Protein AF-A0A9X9F359-F1 (afdb_monomer_lite)

Secondary structure (DSSP, 8-state):
-EE---SGGGGGGHHHHHHHHHHHHHHHS-TTS-EEEEETTSTT--EEE--SHHHHHHHHHHHHT--------THHHHHHHHHHHHHHHH-TTSEEEEEEEESS--GGG-TTSTTHHHHHHHHHHHHHHHHHHTT-EEEEEEEE--TT--HHHHHHHHHHHHHHHHH-

Sequence (168 aa):
LVYDDSGSMRNNDRWKYANYALQSLVALLDEKDKFSYVPMSTPNDPLNISLTKDKRQTEIEGIGAWKTYLNTPFSAVETAMQSIKKEADIDGKREFWLIVLTDGAFNDLEKDKVGGKEQILQKLAQFKKEMDAKKISLHPVLITMEEDLGQQEKEQLNTFKEIWKKEI

Organism: Bacillus cereus (NCBI:txid1396)

Structure (mmCIF, N/CA/C/O backbone):
data_AF-A0A9X9F359-F1
#
_entry.id   AF-A0A9X9F359-F1
#
loop_
_atom_site.group_PDB
_atom_site.id
_atom_site.type_symbol
_atom_site.label_atom_id
_atom_site.label_alt_id
_atom_site.label_comp_id
_atom_site.label_asym_id
_atom_site.label_entity_id
_atom_site.label_seq_id
_atom_site.pdbx_PDB_ins_code
_atom_site.Cartn_x
_atom_site.Cartn_y
_atom_site.Cartn_z
_atom_site.occupancy
_atom_site.B_iso_or_equiv
_atom_site.auth_seq_id
_atom_site.auth_comp_id
_atom_site.auth_asym_id
_atom_site.auth_atom_id
_atom_site.pdbx_PDB_model_num
ATOM 1 N N . LEU A 1 1 ? -2.288 -2.705 1.183 1.00 96.38 1 LEU A N 1
ATOM 2 C CA . LEU A 1 1 ? -0.906 -2.532 0.674 1.00 96.38 1 LEU A CA 1
ATOM 3 C C . LEU A 1 1 ? -0.960 -2.021 -0.762 1.00 96.38 1 LEU A C 1
ATOM 5 O O . LEU A 1 1 ? -1.809 -2.464 -1.515 1.00 96.38 1 LEU A O 1
ATOM 9 N N . VAL A 1 2 ? -0.108 -1.083 -1.150 1.00 97.00 2 VAL A N 1
ATOM 10 C CA . VAL A 1 2 ? 0.081 -0.673 -2.548 1.00 97.00 2 VAL A CA 1
ATOM 11 C C . VAL A 1 2 ? 1.321 -1.393 -3.053 1.00 97.00 2 VAL A C 1
ATOM 13 O O . VAL A 1 2 ? 2.376 -1.299 -2.423 1.00 97.00 2 VAL A O 1
ATOM 16 N N . TYR A 1 3 ? 1.159 -2.161 -4.125 1.00 95.06 3 TYR A N 1
ATOM 17 C CA . TYR A 1 3 ? 2.176 -3.056 -4.660 1.00 95.06 3 TYR A CA 1
ATOM 18 C C . TYR A 1 3 ? 2.650 -2.527 -6.007 1.00 95.06 3 TYR A C 1
ATOM 20 O O . TYR A 1 3 ? 1.907 -2.566 -6.987 1.00 95.06 3 TYR A O 1
ATOM 28 N N . ASP A 1 4 ? 3.870 -2.012 -6.050 1.00 93.00 4 ASP A N 1
ATOM 29 C CA . ASP A 1 4 ? 4.505 -1.653 -7.307 1.00 93.00 4 ASP A CA 1
ATOM 30 C C . ASP A 1 4 ? 4.903 -2.916 -8.072 1.00 93.00 4 ASP A C 1
ATOM 32 O O . ASP A 1 4 ? 5.787 -3.677 -7.674 1.00 93.00 4 ASP A O 1
ATOM 36 N N . ASP A 1 5 ? 4.199 -3.153 -9.169 1.00 92.31 5 ASP A N 1
ATOM 37 C CA . ASP A 1 5 ? 4.494 -4.184 -10.149 1.00 92.31 5 ASP A CA 1
ATOM 38 C C . ASP A 1 5 ? 4.856 -3.567 -11.497 1.00 92.31 5 ASP A C 1
ATOM 40 O O . ASP A 1 5 ? 4.649 -4.192 -12.529 1.00 92.31 5 ASP A O 1
ATOM 44 N N . SER A 1 6 ? 5.365 -2.336 -11.517 1.00 90.00 6 SER A N 1
ATOM 45 C CA . SER A 1 6 ? 5.717 -1.638 -12.748 1.00 90.00 6 SER A CA 1
ATOM 46 C C . SER A 1 6 ? 6.891 -2.278 -13.497 1.00 90.00 6 SER A C 1
ATOM 48 O O . SER A 1 6 ?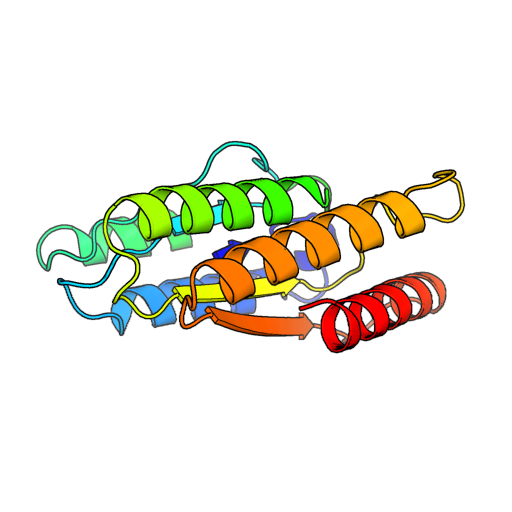 7.605 -3.158 -13.009 1.00 90.00 6 SER A O 1
ATOM 50 N N . GLY A 1 7 ? 7.101 -1.834 -14.739 1.00 86.50 7 GLY A N 1
ATOM 51 C CA . GLY A 1 7 ? 8.219 -2.304 -15.557 1.00 86.50 7 GLY A CA 1
ATOM 52 C C . GLY A 1 7 ? 9.597 -2.074 -14.919 1.00 86.50 7 GLY A C 1
ATOM 53 O O . GLY A 1 7 ? 10.463 -2.937 -15.067 1.00 86.50 7 GLY A O 1
ATOM 54 N N . SER A 1 8 ? 9.798 -0.971 -14.184 1.00 86.06 8 SER A N 1
ATOM 55 C CA . SER A 1 8 ? 11.077 -0.656 -13.521 1.00 86.06 8 SER A CA 1
ATOM 56 C C . SER A 1 8 ? 11.452 -1.693 -12.469 1.00 86.06 8 SER A C 1
ATOM 58 O O . SER A 1 8 ? 12.617 -2.081 -12.404 1.00 86.06 8 SER A O 1
ATOM 60 N N . MET A 1 9 ? 10.464 -2.267 -11.774 1.00 88.94 9 MET A N 1
ATOM 61 C CA . MET A 1 9 ? 10.671 -3.335 -10.790 1.00 88.94 9 MET A CA 1
ATOM 62 C C . MET A 1 9 ? 11.317 -4.590 -11.396 1.00 88.94 9 MET A C 1
ATOM 64 O O . MET A 1 9 ? 11.858 -5.433 -10.676 1.00 88.94 9 MET A O 1
ATOM 68 N N . ARG A 1 10 ? 11.264 -4.770 -12.723 1.00 87.50 10 ARG A N 1
ATOM 69 C CA . ARG A 1 10 ? 11.936 -5.888 -13.404 1.00 87.50 10 ARG A CA 1
ATOM 70 C C . ARG A 1 10 ? 13.439 -5.678 -13.551 1.00 87.50 10 ARG A C 1
ATOM 72 O O . ARG A 1 10 ? 14.159 -6.664 -13.716 1.00 87.50 10 ARG A O 1
ATOM 79 N N . ASN A 1 11 ? 13.915 -4.442 -13.439 1.00 81.88 11 ASN A N 1
ATOM 80 C CA . ASN A 1 11 ? 15.339 -4.146 -13.418 1.00 81.88 11 ASN A CA 1
ATOM 81 C C . ASN A 1 11 ? 15.940 -4.700 -12.122 1.00 81.88 11 ASN A C 1
ATOM 83 O O . ASN A 1 11 ? 15.413 -4.483 -11.032 1.00 81.88 11 ASN A O 1
ATOM 87 N N . ASN A 1 12 ? 17.032 -5.454 -12.251 1.00 82.06 12 ASN A N 1
ATOM 88 C CA . ASN A 1 12 ? 17.766 -6.042 -11.125 1.00 82.06 12 ASN A CA 1
ATOM 89 C C . ASN A 1 12 ? 16.895 -6.874 -10.165 1.00 82.06 12 ASN A C 1
ATOM 91 O O . ASN A 1 12 ? 17.182 -6.972 -8.977 1.00 82.06 12 ASN A O 1
ATOM 95 N N . ASP A 1 13 ? 15.838 -7.505 -10.691 1.00 88.12 13 ASP A N 1
ATOM 96 C CA . ASP A 1 13 ? 14.997 -8.456 -9.959 1.00 88.12 13 ASP A CA 1
ATOM 97 C C . ASP A 1 13 ? 14.268 -7.899 -8.714 1.00 88.12 13 ASP A C 1
ATOM 99 O O . ASP A 1 13 ? 13.808 -8.677 -7.874 1.00 88.12 13 ASP A O 1
ATOM 103 N N . ARG A 1 14 ? 14.060 -6.577 -8.609 1.00 89.75 14 ARG A N 1
ATOM 104 C CA . ARG A 1 14 ? 13.339 -5.941 -7.480 1.00 89.75 14 ARG A CA 1
ATOM 105 C C . ARG A 1 14 ? 11.950 -6.522 -7.237 1.00 89.75 14 ARG A C 1
ATOM 107 O O . ARG A 1 14 ? 11.556 -6.769 -6.096 1.00 89.75 14 ARG A O 1
ATOM 114 N N . TRP A 1 15 ? 11.241 -6.835 -8.317 1.00 91.00 15 TRP A N 1
ATOM 115 C CA . TRP A 1 15 ? 9.940 -7.495 -8.283 1.00 91.00 15 TRP A CA 1
ATOM 116 C C . TRP A 1 15 ? 9.977 -8.832 -7.532 1.00 91.00 15 TRP A C 1
ATOM 118 O O . TRP A 1 15 ? 8.989 -9.173 -6.890 1.00 91.00 15 TRP A O 1
ATOM 128 N N . LYS A 1 16 ? 11.092 -9.584 -7.557 1.00 92.06 16 LYS A N 1
ATOM 129 C CA . LYS A 1 16 ? 11.216 -10.853 -6.817 1.00 92.06 16 LYS A CA 1
ATOM 130 C C . LYS A 1 16 ? 11.197 -10.600 -5.315 1.00 92.06 16 LYS A C 1
ATOM 132 O O . LYS A 1 16 ? 10.491 -11.301 -4.594 1.00 92.06 16 LYS A O 1
ATOM 137 N N . TYR A 1 17 ? 11.930 -9.586 -4.850 1.00 91.81 17 TYR A N 1
ATOM 138 C CA . TYR A 1 17 ? 11.948 -9.208 -3.436 1.00 91.81 17 TYR A CA 1
ATOM 139 C C . TYR A 1 17 ? 10.588 -8.684 -2.986 1.00 91.81 17 TYR A C 1
ATOM 141 O O . TYR A 1 17 ? 10.095 -9.093 -1.937 1.00 91.81 17 TYR A O 1
ATOM 149 N N . ALA A 1 18 ? 9.950 -7.837 -3.798 1.00 93.00 18 ALA A N 1
ATOM 150 C CA . ALA A 1 18 ? 8.623 -7.315 -3.496 1.00 93.00 18 ALA A CA 1
ATOM 151 C C . ALA A 1 18 ? 7.575 -8.433 -3.422 1.00 93.00 18 ALA A C 1
ATOM 153 O O . ALA A 1 18 ? 6.791 -8.500 -2.474 1.00 93.00 18 ALA A O 1
ATOM 154 N N . ASN A 1 19 ? 7.600 -9.347 -4.392 1.00 95.31 19 ASN A N 1
ATOM 155 C CA . ASN A 1 19 ? 6.697 -10.485 -4.455 1.00 95.31 19 ASN A CA 1
ATOM 156 C C . ASN A 1 19 ? 6.888 -11.423 -3.254 1.00 95.31 19 ASN A C 1
ATOM 158 O O . ASN A 1 19 ? 5.919 -11.783 -2.587 1.00 95.31 19 ASN A O 1
ATOM 162 N N . TYR A 1 20 ? 8.137 -11.760 -2.923 1.00 95.56 20 TYR A N 1
ATOM 163 C CA . TYR A 1 20 ? 8.450 -12.600 -1.769 1.00 95.56 20 TYR A CA 1
ATOM 164 C C . TYR A 1 20 ? 8.068 -11.936 -0.438 1.00 95.56 20 TYR A C 1
ATOM 166 O O . TYR A 1 20 ? 7.546 -12.602 0.459 1.00 95.56 20 TYR A O 1
ATOM 174 N N . ALA A 1 21 ? 8.272 -10.622 -0.305 1.00 95.62 21 ALA A N 1
ATOM 175 C CA . ALA A 1 21 ? 7.854 -9.868 0.874 1.00 95.62 21 ALA A CA 1
ATOM 176 C C . ALA A 1 21 ? 6.328 -9.888 1.048 1.00 95.62 21 ALA A C 1
ATOM 178 O O . ALA A 1 21 ? 5.845 -10.099 2.160 1.00 95.62 21 ALA A O 1
ATOM 179 N N . LEU A 1 22 ? 5.567 -9.740 -0.042 1.00 96.81 22 LEU A N 1
ATOM 180 C CA . LEU A 1 22 ? 4.106 -9.822 -0.018 1.00 96.81 22 LEU A CA 1
ATOM 181 C C . LEU A 1 22 ? 3.617 -11.225 0.373 1.00 96.81 22 LEU A C 1
ATOM 183 O O . LEU A 1 22 ? 2.755 -11.347 1.243 1.00 96.81 22 LEU A O 1
ATOM 187 N N . GLN A 1 23 ? 4.202 -12.279 -0.205 1.00 97.75 23 GLN A N 1
ATOM 188 C CA . GLN A 1 23 ? 3.910 -13.665 0.184 1.00 97.75 23 GLN A CA 1
ATOM 189 C C . GLN A 1 23 ? 4.198 -13.907 1.672 1.00 97.75 23 GLN A C 1
ATOM 191 O O . GLN A 1 23 ? 3.375 -14.479 2.386 1.00 97.75 23 GLN A O 1
ATOM 196 N N . SER A 1 24 ? 5.347 -13.427 2.153 1.00 97.69 24 SER A N 1
ATOM 197 C CA . SER A 1 24 ? 5.759 -13.567 3.552 1.00 97.69 24 SER A CA 1
ATOM 198 C C . SER A 1 24 ? 4.818 -12.820 4.495 1.00 97.69 24 SER A C 1
ATOM 200 O O . SER A 1 24 ? 4.445 -13.353 5.537 1.00 97.69 24 SER A O 1
ATOM 202 N N . LEU A 1 25 ? 4.382 -11.614 4.122 1.00 97.25 25 LEU A N 1
ATOM 203 C CA . LEU A 1 25 ? 3.405 -10.850 4.892 1.00 97.25 25 LEU A CA 1
ATOM 204 C C . LEU A 1 25 ? 2.084 -11.620 5.015 1.00 97.25 25 LEU A C 1
ATOM 206 O O . LEU A 1 25 ? 1.610 -11.832 6.127 1.00 97.25 25 LEU A O 1
ATOM 210 N N . VAL A 1 26 ? 1.532 -12.110 3.900 1.00 97.56 26 VAL A N 1
ATOM 211 C CA . VAL A 1 26 ? 0.297 -12.917 3.898 1.00 97.56 26 VAL A CA 1
ATOM 212 C C . VAL A 1 26 ? 0.447 -14.182 4.745 1.00 97.56 26 VAL A C 1
ATOM 214 O O . VAL A 1 26 ? -0.487 -14.565 5.447 1.00 97.56 26 VAL A O 1
ATOM 217 N N . ALA A 1 27 ? 1.622 -14.813 4.735 1.00 97.44 27 ALA A N 1
ATOM 218 C CA . ALA A 1 27 ? 1.894 -15.984 5.559 1.00 97.44 27 ALA A CA 1
ATOM 219 C C . ALA A 1 27 ? 1.885 -15.679 7.069 1.00 97.44 27 ALA A C 1
ATOM 221 O O . ALA A 1 27 ? 1.502 -16.556 7.843 1.00 97.44 27 ALA A O 1
ATOM 222 N N . LEU A 1 28 ? 2.264 -14.464 7.479 1.00 97.12 28 LEU A N 1
ATOM 223 C CA . LEU A 1 28 ? 2.441 -14.068 8.883 1.00 97.12 28 LEU A CA 1
ATOM 224 C C . LEU A 1 28 ? 1.203 -13.434 9.538 1.00 97.12 28 LEU A C 1
ATOM 226 O O . LEU A 1 28 ? 1.116 -13.447 10.763 1.00 97.12 28 LEU A O 1
ATOM 230 N N . LEU A 1 29 ? 0.266 -12.884 8.760 1.00 97.31 29 LEU A N 1
ATOM 231 C CA . LEU A 1 29 ? -0.947 -12.240 9.289 1.00 97.31 29 LEU A CA 1
ATOM 232 C C . LEU A 1 29 ? -1.868 -13.224 10.032 1.00 97.31 29 LEU A C 1
ATOM 234 O O . LEU A 1 29 ? -1.914 -14.406 9.692 1.00 97.31 29 LEU A O 1
ATOM 238 N N . ASP A 1 30 ? -2.644 -12.769 11.012 1.00 96.81 30 ASP A N 1
ATOM 239 C CA . ASP A 1 30 ? -3.628 -13.621 11.695 1.00 96.81 30 ASP A CA 1
ATOM 240 C C . ASP A 1 30 ? -4.860 -13.860 10.799 1.00 96.81 30 ASP A C 1
ATOM 242 O O . ASP A 1 30 ? -5.162 -13.077 9.901 1.00 96.81 30 ASP A O 1
ATOM 246 N N . GLU A 1 31 ? -5.606 -14.947 11.011 1.00 96.56 31 GLU A N 1
ATOM 247 C CA . GLU A 1 31 ? -6.825 -15.220 10.227 1.00 96.56 31 GLU A CA 1
ATOM 248 C C . GLU A 1 31 ? -7.935 -14.184 10.446 1.00 96.56 31 GLU A C 1
ATOM 250 O O . GLU A 1 31 ? -8.835 -14.059 9.614 1.00 96.56 31 GLU A O 1
ATOM 255 N N . LYS A 1 32 ? -7.903 -13.466 11.574 1.00 94.44 32 LYS A N 1
ATOM 256 C CA . LYS A 1 32 ? -8.870 -12.409 11.902 1.00 94.44 32 LYS A CA 1
ATOM 257 C C . LYS A 1 32 ? -8.529 -11.069 11.260 1.00 94.44 32 LYS A C 1
ATOM 259 O O . LYS A 1 32 ? -9.377 -10.170 11.274 1.00 94.44 32 LYS A O 1
ATOM 264 N N . ASP A 1 33 ? -7.324 -10.930 10.718 1.00 96.06 33 ASP A N 1
ATOM 265 C CA . ASP A 1 33 ? -6.925 -9.724 10.013 1.00 96.06 33 ASP A CA 1
ATOM 266 C C . ASP A 1 33 ? -7.689 -9.597 8.690 1.00 96.06 33 ASP A C 1
ATOM 268 O O . ASP A 1 33 ? -8.234 -10.555 8.135 1.00 96.06 33 ASP A O 1
ATOM 272 N N . LYS A 1 34 ? -7.740 -8.373 8.164 1.00 96.12 34 LYS A N 1
ATOM 273 C CA . LYS A 1 34 ? -8.203 -8.115 6.801 1.00 96.12 34 LYS A CA 1
ATOM 274 C C . LYS A 1 34 ? -7.029 -7.623 5.982 1.00 96.12 34 LYS A C 1
ATOM 276 O O . LYS A 1 34 ? -6.420 -6.612 6.326 1.00 96.12 34 LYS A O 1
ATOM 281 N N . PHE A 1 35 ? -6.750 -8.303 4.876 1.00 97.56 35 PHE A N 1
ATOM 282 C CA . PHE A 1 35 ? -5.676 -7.915 3.979 1.00 97.56 35 PHE A CA 1
ATOM 283 C C . PHE A 1 35 ? -6.178 -7.718 2.552 1.00 97.56 35 PHE A C 1
ATOM 285 O O . PHE A 1 35 ? -6.895 -8.547 1.995 1.00 97.56 35 PHE A O 1
ATOM 292 N N . SER A 1 36 ? -5.769 -6.601 1.957 1.00 97.62 36 SER A N 1
ATOM 293 C CA . SER A 1 36 ? -5.901 -6.351 0.529 1.00 97.62 36 SER A CA 1
ATOM 294 C C . SER A 1 36 ? -4.661 -5.645 0.007 1.00 97.62 36 SER A C 1
ATOM 296 O O . SER A 1 36 ? -4.005 -4.869 0.725 1.00 97.62 36 SER A O 1
ATOM 298 N N . TYR A 1 37 ? -4.342 -5.895 -1.257 1.00 97.38 37 TYR A N 1
ATOM 299 C CA . TYR A 1 37 ? -3.321 -5.147 -1.969 1.00 97.38 37 TYR A CA 1
ATOM 300 C C . TYR A 1 37 ? -3.832 -4.593 -3.296 1.00 97.38 37 TYR A C 1
ATOM 302 O O . TYR A 1 37 ? -4.752 -5.134 -3.900 1.00 97.38 37 TYR A O 1
ATOM 310 N N . VAL A 1 38 ? -3.248 -3.478 -3.723 1.00 97.38 38 VAL A N 1
ATOM 311 C CA . VAL A 1 38 ? -3.566 -2.802 -4.981 1.00 97.38 38 VAL A CA 1
ATOM 312 C C . VAL A 1 38 ? -2.301 -2.811 -5.836 1.00 97.38 38 VAL A C 1
ATOM 314 O O . VAL A 1 38 ? -1.373 -2.057 -5.522 1.00 97.38 38 VAL A O 1
ATOM 317 N N . PRO A 1 39 ? -2.220 -3.669 -6.867 1.00 95.00 39 PRO A N 1
ATOM 318 C CA . PRO A 1 39 ? -1.161 -3.589 -7.865 1.00 95.00 39 PRO A CA 1
ATOM 319 C C . PRO A 1 39 ? -1.234 -2.252 -8.604 1.00 95.00 39 PRO A C 1
ATOM 321 O O . PRO A 1 39 ? -2.321 -1.806 -8.981 1.00 95.00 39 PRO A O 1
ATOM 324 N N . MET A 1 40 ? -0.092 -1.618 -8.849 1.00 94.19 40 MET A N 1
ATOM 325 C CA . MET A 1 40 ? -0.036 -0.380 -9.633 1.00 94.19 40 MET A CA 1
ATOM 326 C C . MET A 1 40 ? -0.465 -0.591 -11.092 1.00 94.19 40 MET A C 1
ATOM 328 O O . MET A 1 40 ? -1.007 0.327 -11.709 1.00 94.19 40 MET A O 1
ATOM 332 N N . SER A 1 41 ? -0.324 -1.810 -11.618 1.00 92.00 41 SER A N 1
ATOM 333 C CA . SER A 1 41 ? -0.826 -2.191 -12.938 1.00 92.00 41 SER A CA 1
ATOM 334 C C . SER A 1 41 ? -2.353 -2.282 -13.031 1.00 92.00 41 SER A C 1
ATOM 336 O O . SER A 1 41 ? -2.913 -2.083 -14.110 1.00 92.00 41 SER A O 1
ATOM 338 N N . THR A 1 42 ? -3.045 -2.510 -11.913 1.00 92.81 42 THR A N 1
ATOM 339 C CA . THR A 1 42 ? -4.514 -2.547 -11.818 1.00 92.81 42 THR A CA 1
ATOM 340 C C . THR A 1 42 ? -4.989 -1.605 -10.709 1.00 92.81 42 THR A C 1
ATOM 342 O O . THR A 1 42 ? -5.593 -2.032 -9.723 1.00 92.81 42 THR A O 1
ATOM 345 N N . PRO A 1 43 ? -4.745 -0.290 -10.845 1.00 93.31 43 PRO A N 1
ATOM 346 C CA . PRO A 1 43 ? -4.750 0.639 -9.716 1.00 93.31 43 PRO A CA 1
ATOM 347 C C . PRO A 1 43 ? -6.141 0.926 -9.136 1.00 93.31 43 PRO A C 1
ATOM 349 O O . PRO A 1 43 ? -6.248 1.560 -8.092 1.00 93.31 43 PRO A O 1
ATOM 352 N N . ASN A 1 44 ? -7.206 0.484 -9.808 1.00 94.12 44 ASN A N 1
ATOM 353 C CA . ASN A 1 44 ? -8.596 0.675 -9.390 1.00 94.12 44 ASN A CA 1
ATOM 354 C C . ASN A 1 44 ? -9.232 -0.609 -8.832 1.00 94.12 44 ASN A C 1
ATOM 356 O O . ASN A 1 44 ? -10.404 -0.580 -8.459 1.00 94.12 44 ASN A O 1
ATOM 360 N N . ASP A 1 45 ? -8.488 -1.719 -8.798 1.00 92.56 45 ASP A N 1
ATOM 361 C CA . ASP A 1 45 ? -8.996 -3.033 -8.406 1.00 92.56 45 ASP A CA 1
ATOM 362 C C . ASP A 1 45 ? -8.221 -3.574 -7.191 1.00 92.56 45 ASP A C 1
ATOM 364 O O . ASP A 1 45 ? -7.118 -4.109 -7.338 1.00 92.56 45 ASP A O 1
ATOM 368 N N . PRO A 1 46 ? -8.734 -3.372 -5.962 1.00 94.88 46 PRO A N 1
ATOM 369 C CA . PRO A 1 46 ? -8.117 -3.931 -4.771 1.00 94.88 46 PRO A CA 1
ATOM 370 C C . PRO A 1 46 ? -8.346 -5.445 -4.708 1.00 94.88 46 PRO A C 1
ATOM 372 O O . PRO A 1 46 ? -9.478 -5.920 -4.610 1.00 94.88 46 PRO A O 1
ATOM 375 N N . LEU A 1 47 ? -7.254 -6.202 -4.657 1.00 96.00 47 LEU A N 1
ATOM 376 C CA . LEU A 1 47 ? -7.273 -7.649 -4.486 1.00 96.00 47 LEU A CA 1
ATOM 377 C C . LEU A 1 47 ? -7.369 -7.982 -2.996 1.00 96.00 47 LEU A C 1
ATOM 379 O O . LEU A 1 47 ? -6.456 -7.694 -2.221 1.00 96.00 47 LEU A O 1
ATOM 383 N N . ASN A 1 48 ? -8.498 -8.562 -2.590 1.00 96.44 48 ASN A N 1
ATOM 384 C CA . ASN A 1 48 ? -8.730 -9.025 -1.222 1.00 96.44 48 ASN A CA 1
ATOM 385 C C . ASN A 1 48 ? -8.192 -10.443 -1.057 1.00 96.44 48 ASN A C 1
ATOM 387 O O . ASN A 1 48 ? -8.440 -11.290 -1.910 1.00 96.44 48 ASN A O 1
ATOM 391 N N . ILE A 1 49 ? -7.508 -10.694 0.055 1.00 97.00 49 ILE A N 1
ATOM 392 C CA . ILE A 1 49 ? -6.825 -11.961 0.305 1.00 97.00 49 ILE A CA 1
ATOM 393 C C . ILE A 1 49 ? -7.486 -12.691 1.460 1.00 97.00 49 ILE A C 1
ATOM 395 O O . ILE A 1 49 ? -7.637 -12.142 2.555 1.00 97.00 49 ILE A O 1
ATOM 399 N N . SER A 1 50 ? -7.863 -13.947 1.225 1.00 96.81 50 SER A N 1
ATOM 400 C CA . SER A 1 50 ? -8.387 -14.806 2.278 1.00 96.81 50 SER A CA 1
ATOM 401 C C . SER A 1 50 ? -7.261 -15.317 3.174 1.00 96.81 50 SER A C 1
ATOM 403 O O . SER A 1 50 ? -6.434 -16.134 2.776 1.00 96.81 50 SER A O 1
ATOM 405 N N . LEU A 1 51 ? -7.253 -14.872 4.430 1.00 97.19 51 LEU A N 1
ATOM 406 C CA . LEU A 1 51 ? -6.245 -15.274 5.417 1.00 97.19 51 LEU A CA 1
ATOM 407 C C . LEU A 1 51 ? -6.579 -16.588 6.140 1.00 97.19 51 LEU A C 1
ATOM 409 O O . LEU A 1 51 ? -5.806 -17.032 6.986 1.00 97.19 51 LEU A O 1
ATOM 413 N N . THR A 1 52 ? -7.693 -17.234 5.802 1.00 97.06 52 THR A N 1
ATOM 414 C CA . THR A 1 52 ? -8.097 -18.531 6.370 1.00 97.06 52 THR A CA 1
ATOM 415 C C . THR A 1 52 ? -7.094 -19.639 6.042 1.00 97.06 52 THR A C 1
ATOM 417 O O . THR A 1 52 ? -6.539 -19.680 4.939 1.00 97.06 52 THR A O 1
ATOM 420 N N . LYS A 1 53 ? -6.858 -20.569 6.976 1.00 93.75 53 LYS A N 1
ATOM 421 C CA . LYS A 1 53 ? -5.891 -21.668 6.820 1.00 93.75 53 LYS A CA 1
ATOM 422 C C . LYS A 1 53 ? -6.053 -22.469 5.529 1.00 93.75 53 LYS A C 1
ATOM 424 O O . LYS A 1 53 ? -5.051 -22.883 4.955 1.00 93.75 53 LYS A O 1
ATOM 429 N N . ASP A 1 54 ? -7.285 -22.709 5.083 1.00 96.38 54 ASP A N 1
ATOM 430 C CA . ASP A 1 54 ? -7.577 -23.512 3.892 1.00 96.38 54 ASP A CA 1
ATOM 431 C C . ASP A 1 54 ? -7.369 -22.754 2.571 1.00 96.38 54 ASP A C 1
ATOM 433 O O . ASP A 1 54 ? -7.214 -23.393 1.531 1.00 96.38 54 ASP A O 1
ATOM 437 N N . LYS A 1 55 ? -7.335 -21.415 2.594 1.00 97.62 55 LYS A N 1
ATOM 438 C CA . LYS A 1 55 ? -7.125 -20.579 1.398 1.00 97.62 55 LYS A CA 1
ATOM 439 C C . LYS A 1 55 ? -5.750 -19.943 1.322 1.00 97.62 55 LYS A C 1
ATOM 441 O O . LYS A 1 55 ? -5.253 -19.733 0.221 1.00 97.62 55 LYS A O 1
ATOM 446 N N . ARG A 1 56 ? -5.110 -19.692 2.464 1.00 96.38 56 ARG A N 1
ATOM 447 C CA . ARG A 1 56 ? -3.857 -18.935 2.564 1.00 96.38 56 ARG A CA 1
ATOM 448 C C . ARG A 1 56 ? -2.768 -19.421 1.610 1.00 96.38 56 ARG A C 1
ATOM 450 O O . ARG A 1 56 ? -2.130 -18.606 0.956 1.00 96.38 56 ARG A O 1
ATOM 457 N N . GLN A 1 57 ? -2.569 -20.735 1.502 1.00 97.25 57 GLN A N 1
ATOM 458 C CA . GLN A 1 57 ? -1.558 -21.293 0.600 1.00 97.25 57 GLN A CA 1
ATOM 459 C C . GLN A 1 57 ? -1.872 -20.986 -0.874 1.00 97.25 57 GLN A C 1
ATOM 461 O O . GLN A 1 57 ? -0.985 -20.579 -1.616 1.00 97.25 57 GLN A O 1
ATOM 466 N N . THR A 1 58 ? -3.138 -21.108 -1.282 1.00 97.56 58 THR A N 1
ATOM 467 C CA . THR A 1 58 ? -3.582 -20.765 -2.641 1.00 97.56 58 THR A CA 1
ATOM 468 C C . THR A 1 58 ? -3.427 -19.273 -2.930 1.00 97.56 58 THR A C 1
ATOM 470 O O . THR A 1 58 ? -3.024 -18.908 -4.030 1.00 97.56 58 THR A O 1
ATOM 473 N N . GLU A 1 59 ? -3.695 -18.406 -1.951 1.00 97.50 59 GLU A N 1
ATOM 474 C CA . GLU A 1 59 ? -3.478 -16.961 -2.097 1.00 97.50 59 GLU A CA 1
ATOM 475 C C . GLU A 1 59 ? -1.991 -16.625 -2.292 1.00 97.50 59 GLU A C 1
ATOM 477 O O . GLU A 1 59 ? -1.633 -15.853 -3.183 1.00 97.50 59 GLU A O 1
ATOM 482 N N . ILE A 1 60 ? -1.109 -17.248 -1.501 1.00 97.56 60 ILE A N 1
ATOM 483 C CA . ILE A 1 60 ? 0.350 -17.099 -1.618 1.00 97.56 60 ILE A CA 1
ATOM 484 C C . ILE A 1 60 ? 0.835 -17.556 -3.001 1.00 97.56 60 ILE A C 1
ATOM 486 O O . ILE A 1 60 ? 1.608 -16.850 -3.650 1.00 97.56 60 ILE A O 1
ATOM 490 N N . GLU A 1 61 ? 0.352 -18.701 -3.485 1.00 97.00 61 GLU A N 1
ATOM 491 C CA . GLU A 1 61 ? 0.666 -19.213 -4.825 1.00 97.00 61 GLU A CA 1
ATOM 492 C C . GLU A 1 61 ? 0.166 -18.277 -5.933 1.00 97.00 61 GLU A C 1
ATOM 494 O O . GLU A 1 61 ? 0.887 -18.032 -6.903 1.00 97.00 61 GLU A O 1
ATOM 499 N N . GLY A 1 62 ? -1.031 -17.704 -5.772 1.00 95.56 62 GLY A N 1
ATOM 500 C CA . GLY A 1 62 ? -1.591 -16.710 -6.688 1.00 95.56 62 GLY A CA 1
ATOM 501 C C . GLY A 1 62 ? -0.723 -15.456 -6.787 1.00 95.56 62 GLY A C 1
ATOM 502 O O . GLY A 1 62 ? -0.412 -15.005 -7.892 1.00 95.56 62 GLY A O 1
ATOM 503 N N . ILE A 1 63 ? -0.252 -14.944 -5.647 1.00 94.62 63 ILE A N 1
ATOM 504 C CA . ILE A 1 63 ? 0.705 -13.830 -5.596 1.00 94.62 63 ILE A CA 1
ATOM 505 C C . ILE A 1 63 ? 2.013 -14.219 -6.294 1.00 94.62 63 ILE A C 1
ATOM 507 O O . ILE A 1 63 ? 2.513 -13.463 -7.129 1.00 94.62 63 ILE A O 1
ATOM 511 N N . GLY A 1 64 ? 2.563 -15.401 -6.005 1.00 92.88 64 GLY A N 1
ATOM 512 C CA . GLY A 1 64 ? 3.805 -15.890 -6.616 1.00 92.88 64 GLY A CA 1
ATOM 513 C C . GLY A 1 64 ? 3.728 -16.056 -8.139 1.00 92.88 64 GLY A C 1
ATOM 514 O O . GLY A 1 64 ? 4.730 -15.902 -8.840 1.00 92.88 64 GLY A O 1
ATOM 515 N N . ALA A 1 65 ? 2.535 -16.327 -8.670 1.00 92.06 65 ALA A N 1
ATOM 516 C CA . ALA A 1 65 ? 2.287 -16.453 -10.101 1.00 92.06 65 ALA A CA 1
ATOM 517 C C . ALA A 1 65 ? 2.077 -15.105 -10.822 1.00 92.06 65 ALA A C 1
ATOM 519 O O . ALA A 1 65 ? 2.031 -15.090 -12.059 1.00 92.06 65 ALA A O 1
ATOM 520 N N . TRP A 1 66 ? 1.964 -13.987 -10.095 1.00 86.31 66 TRP A N 1
ATOM 521 C CA . TRP A 1 66 ? 1.704 -12.668 -10.675 1.00 86.31 66 TRP A CA 1
ATOM 522 C C . TRP A 1 66 ? 2.855 -12.200 -11.570 1.00 86.31 66 TRP A C 1
ATOM 524 O O . TRP A 1 66 ? 4.014 -12.131 -11.159 1.00 86.31 66 TRP A O 1
ATOM 534 N N . LYS A 1 67 ? 2.531 -11.856 -12.820 1.00 82.12 67 LYS A N 1
ATOM 535 C CA . LYS A 1 67 ? 3.509 -11.413 -13.829 1.00 82.12 67 LYS A CA 1
ATOM 536 C C . LYS A 1 67 ? 3.102 -10.141 -14.565 1.00 82.12 67 LYS A C 1
ATO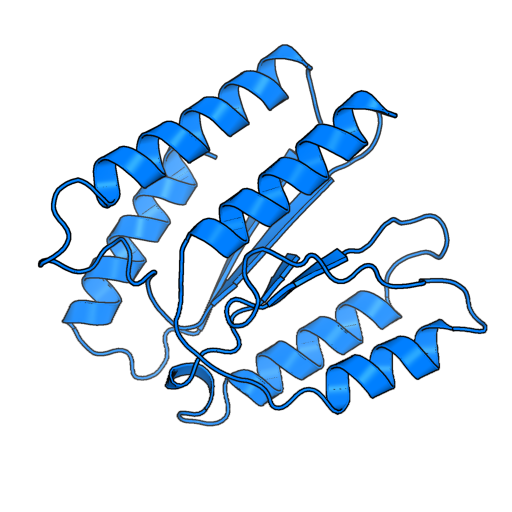M 538 O O . LYS A 1 67 ? 3.875 -9.683 -15.405 1.00 82.12 67 LYS A O 1
ATOM 543 N N . THR A 1 68 ? 1.927 -9.590 -14.288 1.00 83.62 68 THR A N 1
ATOM 544 C CA . THR A 1 68 ? 1.456 -8.356 -14.924 1.00 83.62 68 THR A CA 1
ATOM 545 C C . THR A 1 68 ? 2.330 -7.185 -14.489 1.00 83.62 68 THR A C 1
ATOM 547 O O . THR A 1 68 ? 2.818 -7.172 -13.363 1.00 83.62 68 THR A O 1
ATOM 550 N N . TYR A 1 69 ? 2.572 -6.247 -15.403 1.00 81.69 69 TYR A N 1
ATOM 551 C CA . TYR A 1 69 ? 3.287 -5.010 -15.113 1.00 81.69 69 TYR A CA 1
ATOM 552 C C . TYR A 1 69 ? 2.865 -3.901 -16.070 1.00 81.69 69 TYR A C 1
ATOM 554 O O . TYR A 1 69 ? 2.655 -4.155 -17.258 1.00 81.69 69 TYR A O 1
ATOM 562 N N . LEU A 1 70 ? 2.750 -2.680 -15.549 1.00 87.25 70 LEU A N 1
ATOM 563 C CA . LEU A 1 70 ? 2.439 -1.464 -16.307 1.00 87.25 70 LEU A CA 1
ATOM 564 C C . LEU A 1 70 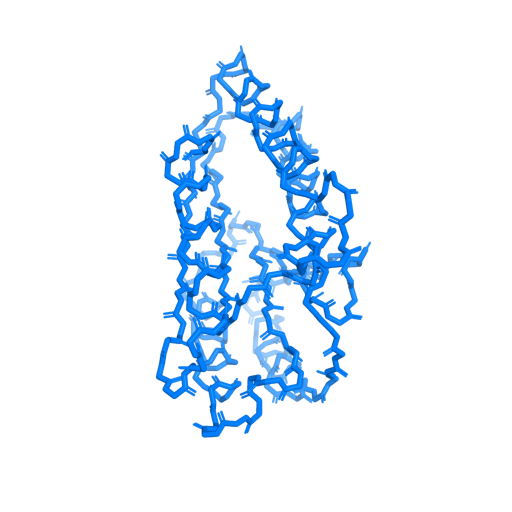? 3.216 -0.276 -15.695 1.00 87.25 70 LEU A C 1
ATOM 566 O O . LEU A 1 70 ? 4.423 -0.377 -15.472 1.00 87.25 70 LEU A O 1
ATOM 570 N N . ASN A 1 71 ? 2.527 0.840 -15.466 1.00 85.50 71 ASN A N 1
ATOM 571 C CA . ASN A 1 71 ? 3.043 2.115 -14.983 1.00 85.50 71 ASN A CA 1
ATOM 572 C C . ASN A 1 71 ? 2.910 2.221 -13.448 1.00 85.50 71 ASN A C 1
ATOM 574 O O . ASN A 1 71 ? 2.389 1.309 -12.808 1.00 85.50 71 ASN A O 1
ATOM 578 N N . THR A 1 72 ? 3.321 3.354 -12.872 1.00 85.44 72 THR A N 1
ATOM 579 C CA . THR A 1 72 ? 3.259 3.692 -11.438 1.00 85.44 72 THR A CA 1
ATOM 580 C C . THR A 1 72 ? 2.237 4.813 -11.148 1.00 85.44 72 THR A C 1
ATOM 582 O O . THR A 1 72 ? 2.599 5.917 -10.728 1.00 85.44 72 THR A O 1
ATOM 585 N N . PRO A 1 73 ? 0.926 4.610 -11.385 1.00 90.31 73 PRO A N 1
ATOM 586 C CA . PRO A 1 73 ? -0.079 5.638 -11.122 1.00 90.31 73 PRO A CA 1
ATOM 587 C C . PRO A 1 73 ? -0.334 5.824 -9.619 1.00 90.31 73 PRO A C 1
ATOM 589 O O . PRO A 1 73 ? -0.528 4.859 -8.873 1.00 90.31 73 PRO A O 1
ATOM 592 N N . PHE A 1 74 ? -0.449 7.078 -9.173 1.00 92.19 74 PHE A N 1
ATOM 593 C CA . PHE A 1 74 ? -0.798 7.392 -7.780 1.00 92.19 74 PHE A CA 1
ATOM 594 C C . PHE A 1 74 ? -2.205 6.907 -7.389 1.00 92.19 74 PHE A C 1
ATOM 596 O O . PHE A 1 74 ? -2.484 6.687 -6.209 1.00 92.19 74 PHE A O 1
ATOM 603 N N . SER A 1 75 ? -3.085 6.655 -8.363 1.00 93.81 75 SER A N 1
ATOM 604 C CA . SER A 1 75 ? -4.440 6.158 -8.106 1.00 93.81 75 SER A CA 1
ATOM 605 C C . SER A 1 75 ? -4.471 4.809 -7.375 1.00 93.81 75 SER A C 1
ATOM 607 O O . SER A 1 75 ? -5.440 4.535 -6.673 1.00 93.81 75 SER A O 1
ATOM 609 N N . ALA A 1 76 ? -3.402 4.003 -7.432 1.00 95.88 76 ALA A N 1
ATOM 610 C CA . ALA A 1 76 ? -3.291 2.793 -6.613 1.00 95.88 76 ALA A CA 1
ATOM 611 C C . ALA A 1 76 ? -3.267 3.110 -5.103 1.00 95.88 76 ALA A C 1
ATOM 613 O O . ALA A 1 76 ? -3.911 2.427 -4.301 1.00 95.88 76 ALA A O 1
ATOM 614 N N . VAL A 1 77 ? -2.579 4.192 -4.714 1.00 96.31 77 VAL A N 1
ATOM 615 C CA . VAL A 1 77 ? -2.571 4.705 -3.334 1.00 96.31 77 VAL A CA 1
ATOM 616 C C . VAL A 1 77 ? -3.954 5.212 -2.955 1.00 96.31 77 VAL A C 1
ATOM 618 O O . VAL A 1 77 ? -4.435 4.925 -1.861 1.00 96.31 77 VAL A O 1
ATOM 621 N N . GLU A 1 78 ? -4.635 5.908 -3.864 1.00 96.50 78 GLU A N 1
ATOM 622 C CA . GLU A 1 78 ? -6.002 6.382 -3.630 1.00 96.50 78 GLU A CA 1
ATOM 623 C C . GLU A 1 78 ? -6.977 5.242 -3.376 1.00 96.50 78 GLU A C 1
ATOM 625 O O . GLU A 1 78 ? -7.734 5.294 -2.408 1.00 96.50 78 GLU A O 1
ATOM 630 N N . THR A 1 79 ? -6.928 4.192 -4.190 1.00 97.94 79 THR A N 1
ATOM 631 C CA . THR A 1 79 ? -7.758 3.000 -4.010 1.00 97.94 79 THR A CA 1
ATOM 632 C C . THR A 1 79 ? -7.496 2.351 -2.654 1.00 97.94 79 THR A C 1
ATOM 634 O O . THR A 1 79 ? -8.446 2.036 -1.936 1.00 97.94 79 THR A O 1
ATOM 637 N N . ALA A 1 80 ? -6.230 2.229 -2.239 1.00 97.81 80 ALA A N 1
ATOM 638 C CA . ALA A 1 80 ? -5.888 1.711 -0.915 1.00 97.81 80 ALA A CA 1
ATOM 639 C C . ALA A 1 80 ? -6.417 2.607 0.223 1.00 97.81 80 ALA A C 1
ATOM 641 O O . ALA A 1 80 ? -6.993 2.095 1.186 1.00 97.81 80 ALA A O 1
ATOM 642 N N . MET A 1 81 ? -6.298 3.935 0.097 1.00 97.81 81 MET A N 1
ATOM 643 C CA . MET A 1 81 ? -6.885 4.885 1.051 1.00 97.81 81 MET A CA 1
ATOM 644 C C . MET A 1 81 ? -8.407 4.727 1.129 1.00 97.81 81 MET A C 1
ATOM 646 O O . MET A 1 81 ? -8.960 4.678 2.224 1.00 97.81 81 MET A O 1
ATOM 650 N N . GLN A 1 82 ? -9.103 4.590 -0.004 1.00 97.44 82 GLN A N 1
ATOM 651 C CA . GLN A 1 82 ? -10.555 4.380 -0.019 1.00 97.44 82 GLN A CA 1
ATOM 652 C C . GLN A 1 82 ? -10.961 3.054 0.631 1.00 97.44 82 GLN A C 1
ATOM 654 O O . GLN A 1 82 ? -11.964 3.019 1.345 1.00 97.44 82 GLN A O 1
ATOM 659 N N . SER A 1 83 ? -10.193 1.980 0.436 1.00 96.88 83 SER A N 1
ATOM 660 C CA . SER A 1 83 ? -10.424 0.708 1.132 1.00 96.88 83 SER A CA 1
ATOM 661 C C . SER A 1 83 ? -10.306 0.865 2.650 1.00 96.88 83 SER A C 1
ATOM 663 O O . SER A 1 83 ? -11.185 0.403 3.375 1.00 96.88 83 SER A O 1
ATOM 665 N N . ILE A 1 84 ? -9.291 1.592 3.133 1.00 97.12 84 ILE A N 1
ATOM 666 C CA . ILE A 1 84 ? -9.146 1.908 4.564 1.00 97.12 84 ILE A CA 1
ATOM 667 C C . ILE A 1 84 ? -10.329 2.740 5.061 1.00 97.12 84 ILE A C 1
ATOM 669 O O . ILE A 1 84 ? -10.906 2.401 6.088 1.00 97.12 84 ILE A O 1
ATOM 673 N N . LYS A 1 85 ? -10.736 3.787 4.331 1.00 96.81 85 LYS A N 1
ATOM 674 C CA . LYS A 1 85 ? -11.888 4.626 4.709 1.00 96.81 85 LYS A CA 1
ATOM 675 C C . LYS A 1 85 ? -13.159 3.795 4.877 1.00 96.81 85 LYS A C 1
ATOM 677 O O . LYS A 1 85 ? -13.832 3.931 5.893 1.00 96.81 85 LYS A O 1
ATOM 682 N N . LYS A 1 86 ? -13.452 2.917 3.912 1.00 95.75 86 LYS A N 1
ATOM 683 C CA . LYS A 1 86 ? -14.621 2.025 3.951 1.00 95.75 86 LYS A CA 1
ATOM 684 C C . LYS A 1 86 ? -14.590 1.101 5.165 1.00 95.75 86 LYS A C 1
ATOM 686 O O . LYS A 1 86 ? -15.603 0.943 5.833 1.00 95.75 86 LYS A O 1
ATOM 691 N N . GLU A 1 87 ? -13.441 0.505 5.465 1.00 95.31 87 GLU A N 1
ATOM 692 C CA . GLU A 1 87 ? -13.298 -0.387 6.619 1.00 95.31 87 GLU A CA 1
ATOM 693 C C . GLU A 1 87 ? -13.340 0.370 7.957 1.00 95.31 87 GLU A C 1
ATOM 695 O O . GLU A 1 87 ? -13.951 -0.102 8.914 1.00 95.31 87 GLU A O 1
ATOM 700 N N . ALA A 1 88 ? -12.782 1.580 8.016 1.00 95.56 88 ALA A N 1
ATOM 701 C CA . ALA A 1 88 ? -12.868 2.468 9.174 1.00 95.56 88 ALA A CA 1
ATOM 702 C C . ALA A 1 88 ? -14.307 2.928 9.466 1.00 95.56 88 ALA A C 1
ATOM 704 O O . ALA A 1 88 ? -14.663 3.114 10.629 1.00 95.56 88 ALA A O 1
ATOM 705 N N . ASP A 1 89 ? -15.144 3.076 8.435 1.00 95.75 89 ASP A N 1
ATOM 706 C CA . ASP A 1 89 ? -16.575 3.368 8.593 1.00 95.75 89 ASP A CA 1
ATOM 707 C C . ASP A 1 89 ? -17.368 2.179 9.157 1.00 95.75 89 ASP A C 1
ATOM 709 O O . ASP A 1 89 ? -18.395 2.378 9.807 1.00 95.75 89 ASP A O 1
ATOM 713 N N . ILE A 1 90 ? -16.890 0.948 8.944 1.00 95.25 90 ILE A N 1
ATOM 714 C CA . ILE A 1 90 ? -17.489 -0.271 9.505 1.00 95.25 90 ILE A CA 1
ATOM 715 C C . ILE A 1 90 ? -17.056 -0.457 10.964 1.00 95.25 90 ILE A C 1
ATOM 717 O O . ILE A 1 90 ? -17.893 -0.717 11.829 1.00 95.25 90 ILE A O 1
ATOM 721 N N . ASP A 1 91 ? -15.755 -0.348 11.241 1.00 93.06 91 ASP A N 1
ATOM 722 C CA . ASP A 1 91 ? -15.184 -0.558 12.572 1.00 93.06 91 ASP A CA 1
ATOM 723 C C . ASP A 1 91 ? -13.914 0.278 12.783 1.00 93.06 91 ASP A C 1
ATOM 725 O O . ASP A 1 91 ? -12.781 -0.177 12.602 1.00 93.06 91 ASP A O 1
ATOM 729 N N . GLY A 1 92 ? -14.111 1.524 13.215 1.00 92.12 92 GLY A N 1
ATOM 730 C CA . GLY A 1 92 ? -13.029 2.478 13.458 1.00 92.12 92 GLY A CA 1
ATOM 731 C C . GLY A 1 92 ? -12.147 2.179 14.675 1.00 92.12 92 GLY A C 1
ATOM 732 O O . GLY A 1 92 ? -11.225 2.944 14.941 1.00 92.12 92 GLY A O 1
ATOM 733 N N . LYS A 1 93 ? -12.408 1.101 15.432 1.00 93.62 93 LYS A N 1
ATOM 734 C CA . LYS A 1 93 ? -11.562 0.687 16.571 1.00 93.62 93 LYS A CA 1
ATOM 735 C C . LYS A 1 93 ? -10.388 -0.197 16.154 1.00 93.62 93 LYS A C 1
ATOM 737 O O . LYS A 1 93 ? -9.551 -0.519 16.996 1.00 93.62 93 LYS A O 1
ATOM 742 N N . ARG A 1 94 ? -10.354 -0.626 14.893 1.00 93.56 94 ARG A N 1
ATOM 743 C CA . ARG A 1 94 ? -9.270 -1.437 14.338 1.00 93.56 94 ARG A CA 1
ATOM 744 C C . ARG A 1 94 ? -8.000 -0.620 14.157 1.00 93.56 94 ARG A C 1
ATOM 746 O O . ARG A 1 94 ? -8.013 0.610 14.124 1.00 93.56 94 ARG A O 1
ATOM 753 N N . GLU A 1 95 ? -6.911 -1.352 13.992 1.00 95.88 95 GLU A N 1
ATOM 754 C CA . GLU A 1 95 ? -5.638 -0.817 13.547 1.00 95.88 95 GLU A CA 1
ATOM 755 C C . GLU A 1 95 ? -5.541 -0.933 12.021 1.00 95.88 95 GLU A C 1
ATOM 757 O O . GLU A 1 95 ? -5.846 -1.980 11.446 1.00 95.88 95 GLU A O 1
ATOM 762 N N . PHE A 1 96 ? -5.145 0.150 11.356 1.00 97.81 96 PHE A N 1
ATOM 763 C CA . PHE A 1 96 ? -5.086 0.238 9.900 1.00 97.81 96 PHE A CA 1
ATOM 764 C C . PHE A 1 96 ? -3.659 0.498 9.441 1.00 97.81 96 PHE A C 1
ATOM 766 O O . PHE A 1 96 ? -3.012 1.430 9.906 1.00 97.81 96 PHE A O 1
ATOM 773 N N . TRP A 1 97 ? -3.193 -0.277 8.465 1.00 98.00 97 TRP A N 1
ATOM 774 C CA . TRP A 1 97 ? -1.851 -0.149 7.903 1.00 98.00 97 TRP A CA 1
ATOM 775 C C . TRP A 1 97 ? -1.926 0.239 6.426 1.00 98.00 97 TRP A C 1
ATOM 777 O O . TRP A 1 97 ? -2.442 -0.516 5.596 1.00 98.00 97 TRP A O 1
ATOM 787 N N . LEU A 1 98 ? -1.381 1.409 6.082 1.00 97.94 98 LEU A N 1
ATOM 788 C CA . LEU A 1 98 ? -1.200 1.832 4.693 1.00 97.94 98 LEU A CA 1
ATOM 789 C C . LEU A 1 98 ? 0.266 1.662 4.311 1.00 97.94 98 LEU A C 1
ATOM 791 O O . LEU A 1 98 ? 1.088 2.543 4.539 1.00 97.94 98 LEU A O 1
ATOM 795 N N . ILE A 1 99 ? 0.580 0.512 3.726 1.00 97.50 99 ILE A N 1
ATOM 796 C CA . ILE A 1 99 ? 1.932 0.185 3.271 1.00 97.50 99 ILE A CA 1
ATOM 797 C C . ILE A 1 99 ? 2.027 0.470 1.775 1.00 97.50 99 ILE A C 1
ATOM 799 O O . ILE A 1 99 ? 1.227 -0.079 1.017 1.00 97.50 99 ILE A O 1
ATOM 803 N N . VAL A 1 100 ? 2.999 1.277 1.358 1.00 96.31 100 VAL A N 1
ATOM 804 C CA . VAL A 1 100 ? 3.371 1.502 -0.045 1.00 96.31 100 VAL A CA 1
ATOM 805 C C . VAL A 1 100 ? 4.752 0.905 -0.277 1.00 96.31 100 VAL A C 1
ATOM 807 O O . VAL A 1 100 ? 5.708 1.297 0.388 1.00 96.31 100 VAL A O 1
ATOM 810 N N . LEU A 1 101 ? 4.846 -0.042 -1.207 1.00 94.50 101 LEU A N 1
ATOM 811 C CA . LEU A 1 101 ? 6.092 -0.683 -1.619 1.00 94.50 101 LEU A CA 1
ATOM 812 C C . LEU A 1 101 ? 6.368 -0.322 -3.079 1.00 94.50 101 LEU A C 1
ATOM 814 O O . LEU A 1 101 ? 5.556 -0.675 -3.929 1.00 94.50 101 LEU A O 1
ATOM 818 N N . THR A 1 102 ? 7.472 0.373 -3.356 1.00 91.44 102 THR A N 1
ATOM 819 C CA . THR A 1 102 ? 7.806 0.879 -4.701 1.00 91.44 102 THR A CA 1
ATOM 820 C C . THR A 1 102 ? 9.310 0.962 -4.933 1.00 91.44 102 THR A C 1
ATOM 822 O O . THR A 1 102 ? 10.070 1.120 -3.976 1.00 91.44 102 THR A O 1
ATOM 825 N N . ASP A 1 103 ? 9.762 0.843 -6.182 1.00 85.12 103 ASP A N 1
ATOM 826 C CA . ASP A 1 103 ? 11.149 1.157 -6.540 1.00 85.12 103 ASP A CA 1
ATOM 827 C C . ASP A 1 103 ? 11.334 2.578 -7.060 1.00 85.12 103 ASP A C 1
ATOM 829 O O . ASP A 1 103 ? 12.457 3.065 -7.074 1.00 85.12 103 ASP A O 1
ATOM 833 N N . GLY A 1 104 ? 10.264 3.275 -7.429 1.00 79.88 104 GLY A N 1
ATOM 834 C CA . GLY A 1 104 ? 10.356 4.540 -8.138 1.00 79.88 104 GLY A CA 1
ATOM 835 C C . GLY A 1 104 ? 9.333 5.570 -7.689 1.00 79.88 104 GLY A C 1
ATOM 836 O O . GLY A 1 104 ? 8.635 5.435 -6.6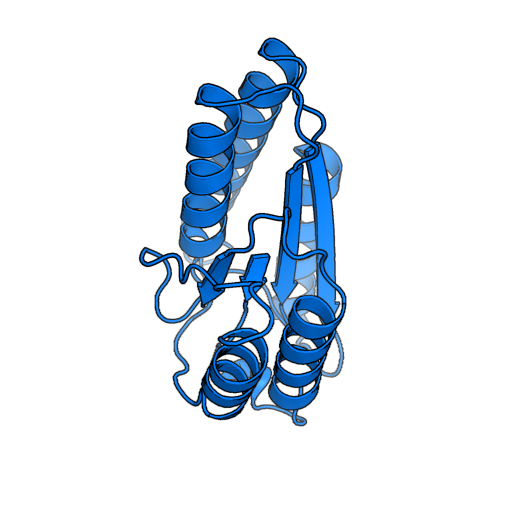85 1.00 79.88 104 GLY A O 1
ATOM 837 N N . ALA A 1 105 ? 9.279 6.666 -8.435 1.00 77.31 105 ALA A N 1
ATOM 838 C CA . ALA A 1 105 ? 8.265 7.682 -8.231 1.00 77.31 105 ALA A CA 1
ATOM 839 C C . ALA A 1 105 ? 6.993 7.371 -9.027 1.00 77.31 105 ALA A C 1
ATOM 841 O O . ALA A 1 105 ? 6.992 6.603 -9.990 1.00 77.31 105 ALA A O 1
ATOM 842 N N . PHE A 1 106 ? 5.904 8.029 -8.640 1.00 86.06 106 PHE A N 1
ATOM 843 C CA . PHE A 1 106 ? 4.659 7.982 -9.392 1.00 86.06 106 PHE A CA 1
ATOM 844 C C . PHE A 1 106 ? 4.783 8.771 -10.691 1.00 86.06 106 PHE A C 1
ATOM 846 O O . PHE A 1 106 ? 5.331 9.879 -10.683 1.00 86.06 106 PHE A O 1
ATOM 853 N N . ASN A 1 107 ? 4.166 8.283 -11.770 1.00 83.94 107 ASN A N 1
ATOM 854 C CA . ASN A 1 107 ? 4.084 9.039 -13.027 1.00 83.94 107 ASN A CA 1
ATOM 855 C C . ASN A 1 107 ? 3.440 10.418 -12.824 1.00 83.94 107 ASN A C 1
ATOM 857 O O . ASN A 1 107 ? 3.650 11.336 -13.602 1.00 83.94 107 ASN A O 1
ATOM 861 N N . ASP A 1 108 ? 2.616 10.579 -11.788 1.00 86.19 108 ASP A N 1
ATOM 862 C CA . ASP A 1 108 ? 1.981 11.838 -11.384 1.00 86.19 108 ASP A CA 1
ATOM 863 C C . ASP A 1 108 ? 2.964 12.919 -10.902 1.00 86.19 108 ASP A C 1
ATOM 865 O O . ASP A 1 108 ? 2.599 14.089 -10.845 1.00 86.19 108 ASP A O 1
ATOM 869 N N . LEU A 1 109 ? 4.216 12.559 -10.610 1.00 80.62 109 LEU A N 1
ATOM 870 C CA . LEU A 1 109 ? 5.297 13.484 -10.245 1.00 80.62 109 LEU A CA 1
ATOM 871 C C . LEU A 1 109 ? 6.273 13.753 -11.402 1.00 80.62 109 LEU A C 1
ATOM 873 O O . LEU A 1 109 ? 7.332 14.358 -11.209 1.00 80.62 109 LEU A O 1
ATOM 877 N N . GLU A 1 110 ? 5.946 13.304 -12.612 1.00 81.31 110 GLU A N 1
ATOM 878 C CA . GLU A 1 110 ? 6.700 13.656 -13.811 1.00 81.31 110 GLU A CA 1
ATOM 879 C C . GLU A 1 110 ? 6.651 15.164 -14.075 1.00 81.31 110 GLU A C 1
ATOM 881 O O . GLU A 1 110 ? 5.615 15.803 -13.903 1.00 81.31 110 GLU A O 1
ATOM 886 N N . LYS A 1 111 ? 7.789 15.743 -14.495 1.00 67.25 111 LYS A N 1
ATOM 887 C CA . LYS A 1 111 ? 7.947 17.200 -14.697 1.00 67.25 111 LYS A CA 1
ATOM 888 C C . LYS A 1 111 ? 6.922 17.770 -15.683 1.00 67.25 111 LYS A C 1
ATOM 890 O O . LYS A 1 111 ? 6.555 18.937 -15.575 1.00 67.25 111 LYS A O 1
ATOM 895 N N . ASP A 1 112 ? 6.439 16.932 -16.593 1.00 69.62 112 ASP A N 1
ATOM 896 C CA . ASP A 1 112 ? 5.523 17.305 -17.666 1.00 69.62 112 ASP A CA 1
ATOM 897 C C . ASP A 1 112 ? 4.051 17.291 -17.207 1.00 69.62 112 ASP A C 1
ATOM 899 O O . ASP A 1 112 ? 3.173 17.822 -17.892 1.00 69.62 112 ASP A O 1
ATOM 903 N N . LYS A 1 113 ? 3.759 16.731 -16.023 1.00 72.38 113 LYS A N 1
ATOM 904 C CA . LYS A 1 113 ? 2.422 16.748 -15.423 1.00 72.38 113 LYS A CA 1
ATOM 905 C C . LYS A 1 113 ? 2.232 17.969 -14.528 1.00 72.38 113 LYS A C 1
ATOM 907 O O . LYS A 1 113 ? 2.586 17.994 -13.350 1.00 72.38 113 LYS A O 1
ATOM 912 N N . VAL A 1 114 ? 1.575 18.981 -15.087 1.00 74.81 114 VAL A N 1
ATOM 913 C CA . VAL A 1 114 ? 1.175 20.188 -14.354 1.00 74.81 114 VAL A CA 1
ATOM 914 C C . VAL A 1 114 ? 0.176 19.835 -13.245 1.00 74.81 114 VAL A C 1
ATOM 916 O O . VAL A 1 114 ? -0.889 19.280 -13.510 1.00 74.81 114 VAL A O 1
ATOM 919 N N . GLY A 1 115 ? 0.500 20.192 -12.000 1.00 81.94 115 GLY A N 1
ATOM 920 C CA . GLY A 1 115 ? -0.404 20.072 -10.851 1.00 81.94 115 GLY A CA 1
ATOM 921 C C . GLY A 1 115 ? -0.409 18.712 -10.143 1.00 81.94 115 GLY A C 1
ATOM 922 O O . GLY A 1 115 ? -1.140 18.545 -9.167 1.00 81.94 115 GLY A O 1
ATOM 923 N N . GLY A 1 116 ? 0.371 17.730 -10.606 1.00 85.06 116 GLY A N 1
ATOM 924 C CA . GLY A 1 116 ? 0.369 16.386 -10.016 1.00 85.06 116 GLY A CA 1
ATOM 925 C C . GLY A 1 116 ? 0.854 16.364 -8.562 1.00 85.06 116 GLY A C 1
ATOM 926 O O . GLY A 1 116 ? 0.245 15.719 -7.706 1.00 85.06 116 GLY A O 1
ATOM 927 N N . LYS A 1 117 ? 1.874 17.171 -8.240 1.00 87.31 117 LYS A N 1
ATOM 928 C CA . LYS A 1 117 ? 2.364 17.360 -6.866 1.00 87.31 117 LYS A CA 1
ATOM 929 C C . LYS A 1 117 ? 1.274 17.913 -5.945 1.00 87.31 117 LYS A C 1
ATOM 931 O O . LYS A 1 117 ? 1.056 17.381 -4.856 1.00 87.31 117 LYS A O 1
ATOM 936 N N . GLU A 1 118 ? 0.585 18.966 -6.375 1.00 89.06 118 GLU A N 1
ATOM 937 C CA . GLU A 1 118 ? -0.488 19.615 -5.621 1.00 89.06 118 GLU A CA 1
ATOM 938 C C . GLU A 1 118 ? -1.667 18.663 -5.400 1.00 89.06 118 GLU A C 1
ATOM 940 O O . GLU A 1 118 ? -2.224 18.624 -4.303 1.00 89.06 118 GLU A O 1
ATOM 945 N N . GLN A 1 119 ? -2.016 17.854 -6.403 1.00 89.94 119 GLN A N 1
ATOM 946 C CA . GLN A 1 119 ? -3.070 16.847 -6.282 1.00 89.94 119 GLN A CA 1
ATOM 947 C C . GLN A 1 119 ? -2.715 15.761 -5.261 1.00 89.94 119 GLN A C 1
ATOM 949 O O . GLN A 1 119 ? -3.551 15.424 -4.422 1.00 89.94 119 GLN A O 1
ATOM 954 N N . ILE A 1 120 ? -1.486 15.236 -5.289 1.00 91.62 120 ILE A N 1
ATOM 955 C CA . ILE A 1 120 ? -1.019 14.235 -4.315 1.00 91.62 120 ILE A CA 1
ATOM 956 C C . ILE A 1 120 ? -1.053 14.814 -2.896 1.00 91.62 120 ILE A C 1
ATOM 958 O O . ILE A 1 120 ? -1.617 14.191 -1.994 1.00 91.62 120 ILE A O 1
ATOM 962 N N . LEU A 1 121 ? -0.514 16.026 -2.712 1.00 91.75 121 LEU A N 1
ATOM 963 C CA . LEU A 1 121 ? -0.543 16.755 -1.439 1.00 91.75 121 LEU A CA 1
ATOM 964 C C . LEU A 1 121 ? -1.974 16.883 -0.901 1.00 91.75 121 LEU A C 1
ATOM 966 O O . LEU A 1 121 ? -2.241 16.514 0.240 1.00 91.75 121 LEU A O 1
ATOM 970 N N . GLN A 1 122 ? -2.906 17.368 -1.727 1.00 93.19 122 GLN A N 1
ATOM 971 C CA . GLN A 1 122 ? -4.301 17.557 -1.327 1.00 93.19 122 GLN A CA 1
ATOM 972 C C . GLN A 1 122 ? -4.973 16.241 -0.930 1.00 93.19 122 GLN A C 1
ATOM 974 O O . GLN A 1 122 ? -5.678 16.197 0.078 1.00 93.19 122 GLN A O 1
ATOM 979 N N . LYS A 1 123 ? -4.753 15.167 -1.695 1.00 94.94 123 LYS A N 1
ATOM 980 C CA . LYS A 1 123 ? -5.377 13.863 -1.437 1.00 94.94 123 LYS A CA 1
ATOM 981 C C . LYS A 1 123 ? -4.874 13.229 -0.141 1.00 94.94 123 LYS A C 1
ATOM 983 O O . LYS A 1 123 ? -5.696 12.758 0.645 1.00 94.94 123 LYS A O 1
ATOM 988 N N . LEU A 1 124 ? -3.563 13.259 0.109 1.00 95.69 124 LEU A N 1
ATOM 989 C CA . LEU A 1 124 ? -2.978 12.729 1.347 1.00 95.69 124 LEU A CA 1
ATOM 990 C C . LEU A 1 124 ? -3.398 13.554 2.568 1.00 95.69 124 LEU A C 1
ATOM 992 O O . LEU A 1 124 ? -3.884 12.984 3.544 1.00 95.69 124 LEU A O 1
ATOM 996 N N . ALA A 1 125 ? -3.320 14.885 2.482 1.00 95.25 125 ALA A N 1
ATOM 997 C CA . ALA A 1 125 ? -3.726 15.771 3.572 1.00 95.25 125 ALA A CA 1
ATOM 998 C C . ALA A 1 125 ? -5.213 15.606 3.922 1.00 95.25 125 ALA A C 1
ATOM 1000 O O . ALA A 1 125 ? -5.587 15.557 5.097 1.00 95.25 125 ALA A O 1
ATOM 1001 N N . GLN A 1 126 ? -6.075 15.483 2.907 1.00 96.50 126 GLN A N 1
ATOM 1002 C CA . GLN A 1 126 ? -7.499 15.234 3.109 1.00 96.50 126 GLN A CA 1
ATOM 1003 C C . GLN A 1 126 ? -7.740 13.868 3.761 1.00 96.50 126 GLN A C 1
ATOM 1005 O O . GLN A 1 126 ? -8.531 13.777 4.700 1.00 96.50 126 GLN A O 1
ATOM 1010 N N . PHE A 1 127 ? -7.046 12.818 3.313 1.00 97.38 127 PHE A N 1
ATOM 1011 C CA . PHE A 1 127 ? -7.145 11.493 3.922 1.00 97.38 127 PHE A CA 1
ATOM 1012 C C . PHE A 1 127 ? -6.734 11.512 5.398 1.00 97.38 127 PHE A C 1
ATOM 1014 O O . PHE A 1 127 ? -7.518 11.077 6.243 1.00 97.38 127 PHE A O 1
ATOM 1021 N N . LYS A 1 128 ? -5.571 12.089 5.728 1.00 96.06 128 LYS A N 1
ATOM 1022 C CA . LYS A 1 128 ? -5.102 12.228 7.114 1.00 96.06 128 LYS A CA 1
ATOM 1023 C C . LYS A 1 128 ? -6.107 12.973 7.982 1.00 96.06 128 LYS A C 1
ATOM 1025 O O . LYS A 1 128 ? -6.514 12.463 9.021 1.00 96.06 128 LYS A O 1
ATOM 1030 N N . LYS A 1 129 ? -6.583 14.133 7.519 1.00 96.62 129 LYS A N 1
ATOM 1031 C CA . LYS A 1 129 ? -7.575 14.938 8.244 1.00 96.62 129 LYS A CA 1
ATOM 1032 C C . LYS A 1 129 ? -8.839 14.141 8.575 1.00 96.62 129 LYS A C 1
ATOM 1034 O O . LYS A 1 129 ? -9.394 14.295 9.661 1.00 96.62 129 LYS A O 1
ATOM 1039 N N . GLU A 1 130 ? -9.313 13.309 7.651 1.00 96.44 130 GLU A N 1
ATOM 1040 C CA . GLU A 1 130 ? -10.480 12.458 7.886 1.00 96.44 130 GLU A CA 1
ATOM 1041 C C . GLU A 1 130 ? -10.209 11.338 8.895 1.00 96.44 130 GLU A C 1
ATOM 1043 O O . GLU A 1 130 ? -11.066 11.067 9.739 1.00 96.44 130 GLU A O 1
ATOM 1048 N N . MET A 1 131 ? -9.037 10.700 8.828 1.00 96.44 131 MET A N 1
ATOM 1049 C CA . MET A 1 131 ? -8.636 9.661 9.784 1.00 96.44 131 MET A CA 1
ATOM 1050 C C . MET A 1 131 ? -8.464 10.239 11.194 1.00 96.44 131 MET A C 1
ATOM 1052 O O . MET A 1 131 ? -9.007 9.680 12.147 1.00 96.44 131 MET A O 1
ATOM 1056 N N . ASP A 1 132 ? -7.829 11.407 11.318 1.00 95.88 132 ASP A N 1
ATOM 1057 C CA . ASP A 1 132 ? -7.650 12.128 12.584 1.00 95.88 132 ASP A CA 1
ATOM 1058 C C . ASP A 1 132 ? -8.994 12.548 13.192 1.00 95.88 132 ASP A C 1
ATOM 1060 O O . ASP A 1 132 ? -9.239 12.347 14.384 1.00 95.88 132 ASP A O 1
ATOM 1064 N N . ALA A 1 133 ? -9.909 13.085 12.374 1.00 96.44 133 ALA A N 1
ATOM 1065 C CA . ALA A 1 133 ? -11.242 13.486 12.827 1.00 96.44 133 ALA A CA 1
ATOM 1066 C C . ALA A 1 133 ? -12.042 12.303 13.397 1.00 96.44 133 ALA A C 1
ATOM 1068 O O . ALA A 1 133 ? -12.789 12.460 14.365 1.00 96.44 133 ALA A O 1
ATOM 1069 N N . LYS A 1 134 ? -11.858 11.114 12.814 1.00 95.69 134 LYS A N 1
ATOM 1070 C CA . LYS A 1 134 ? -12.460 9.854 13.266 1.00 95.69 134 LYS A CA 1
ATOM 1071 C C . LYS A 1 134 ? -11.643 9.143 14.355 1.00 95.69 134 LYS A C 1
ATOM 1073 O O . LYS A 1 134 ? -12.121 8.146 14.889 1.00 95.69 134 LYS A O 1
ATOM 1078 N N . LYS A 1 135 ? -10.463 9.663 14.721 1.00 96.06 135 LYS A N 1
ATOM 1079 C CA . LYS A 1 135 ? -9.504 9.063 15.670 1.00 96.06 135 LYS A CA 1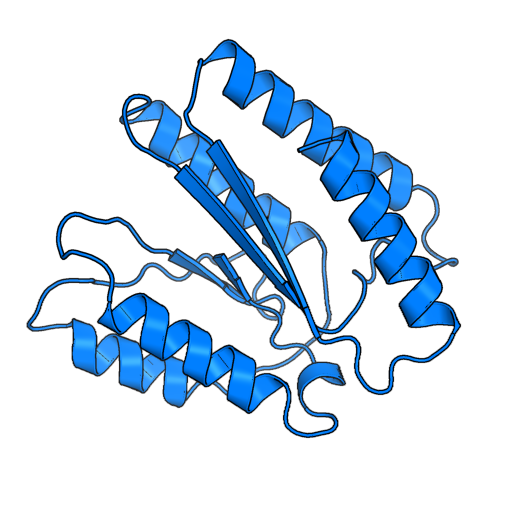
ATOM 1080 C C . LYS A 1 135 ? -9.097 7.633 15.288 1.00 96.06 135 LYS A C 1
ATOM 1082 O O . LYS A 1 135 ? -8.978 6.769 16.155 1.00 96.06 135 LYS A O 1
ATOM 1087 N N . ILE A 1 136 ? -8.918 7.388 13.993 1.00 97.31 136 ILE A N 1
ATOM 1088 C CA . ILE A 1 136 ? -8.501 6.087 13.462 1.00 97.31 136 ILE A CA 1
ATOM 1089 C C . ILE A 1 136 ? -7.026 5.842 13.791 1.00 97.31 136 ILE A C 1
ATOM 1091 O O . ILE A 1 136 ? -6.193 6.723 13.587 1.00 97.31 136 ILE A O 1
ATOM 1095 N N . SER A 1 137 ? -6.694 4.634 14.256 1.00 96.56 137 SER A N 1
ATOM 1096 C CA . SER A 1 137 ? -5.299 4.206 14.421 1.00 96.56 137 SER A CA 1
ATOM 1097 C C . SER A 1 137 ? -4.716 3.825 13.061 1.00 96.56 137 SER A C 1
ATOM 1099 O O . SER A 1 137 ? -4.885 2.694 12.606 1.00 96.56 137 SER A O 1
ATOM 1101 N N . LEU A 1 138 ? -4.086 4.788 12.386 1.00 97.25 138 LEU A N 1
ATOM 1102 C CA . LEU A 1 138 ? -3.473 4.608 11.070 1.00 97.25 138 LEU A CA 1
ATOM 1103 C C . LEU A 1 138 ? -1.942 4.567 11.170 1.00 97.25 138 LEU A C 1
ATOM 1105 O O . LEU A 1 138 ? -1.319 5.470 11.724 1.00 97.25 138 LEU A O 1
ATOM 1109 N N . HIS A 1 139 ? -1.345 3.565 10.530 1.00 97.12 139 HIS A N 1
ATOM 1110 C CA . HIS A 1 139 ? 0.094 3.345 10.432 1.00 97.12 139 HIS A CA 1
ATOM 1111 C C . HIS A 1 139 ? 0.530 3.422 8.958 1.00 97.12 139 HIS A C 1
ATOM 1113 O O . HIS A 1 139 ? 0.448 2.426 8.227 1.00 97.12 139 HIS A O 1
ATOM 1119 N N . PRO A 1 140 ? 0.946 4.606 8.474 1.00 96.50 140 PRO A N 1
ATOM 1120 C CA . PRO A 1 140 ? 1.481 4.763 7.129 1.00 96.50 140 PRO A CA 1
ATOM 1121 C C . PRO A 1 140 ? 2.941 4.298 7.071 1.00 96.50 140 PRO A C 1
ATOM 1123 O O . PRO A 1 140 ? 3.782 4.732 7.858 1.00 96.50 140 PRO A O 1
ATOM 1126 N N . VAL A 1 141 ? 3.268 3.437 6.109 1.00 96.44 141 VAL A N 1
ATOM 1127 C CA . VAL A 1 141 ? 4.625 2.921 5.889 1.00 96.44 141 VAL A CA 1
ATOM 1128 C C . VAL A 1 141 ? 4.980 3.055 4.414 1.00 96.44 141 VAL A C 1
ATOM 1130 O O . VAL A 1 141 ? 4.252 2.576 3.549 1.00 96.44 141 VAL A O 1
ATOM 1133 N N . LEU A 1 142 ? 6.122 3.675 4.134 1.00 95.25 142 LEU A N 1
ATOM 1134 C CA . LEU A 1 142 ? 6.688 3.778 2.793 1.00 95.25 142 LEU A CA 1
ATOM 1135 C C . LEU A 1 142 ? 7.983 2.963 2.736 1.00 95.25 142 LEU A C 1
ATOM 1137 O O . LEU A 1 142 ? 8.917 3.238 3.488 1.00 95.25 142 LEU A O 1
ATOM 1141 N N . ILE A 1 143 ? 8.022 1.967 1.856 1.00 93.75 143 ILE A N 1
ATOM 1142 C CA . ILE A 1 143 ? 9.171 1.090 1.620 1.00 93.75 143 ILE A CA 1
ATOM 1143 C C . ILE A 1 143 ? 9.655 1.328 0.190 1.00 93.75 143 ILE A C 1
ATOM 1145 O O . ILE A 1 143 ? 8.901 1.121 -0.761 1.00 93.75 143 ILE A O 1
ATOM 1149 N N . THR A 1 144 ? 10.907 1.764 0.049 1.00 91.56 144 THR A N 1
ATOM 1150 C CA . THR A 1 144 ? 11.494 2.164 -1.235 1.00 91.56 144 THR A CA 1
ATOM 1151 C C . THR A 1 144 ? 12.693 1.299 -1.611 1.00 91.56 144 THR A C 1
ATOM 1153 O O . THR A 1 144 ? 13.565 1.052 -0.779 1.00 91.56 144 THR A O 1
ATOM 1156 N N . MET A 1 145 ? 12.750 0.844 -2.865 1.00 88.62 145 MET A N 1
ATOM 1157 C CA . MET A 1 145 ? 13.884 0.100 -3.429 1.00 88.62 145 MET A CA 1
ATOM 1158 C C . MET A 1 145 ? 14.708 1.011 -4.347 1.00 88.62 145 MET A C 1
ATOM 1160 O O . MET A 1 145 ? 14.425 1.138 -5.528 1.00 88.62 145 MET A O 1
ATOM 1164 N N . GLU A 1 146 ? 15.724 1.669 -3.792 1.00 86.75 146 GLU A N 1
ATOM 1165 C CA . GLU A 1 146 ? 16.400 2.817 -4.433 1.00 86.75 146 GLU A CA 1
ATOM 1166 C C . GLU A 1 146 ? 17.679 2.491 -5.205 1.00 86.75 146 GLU A C 1
ATOM 1168 O O . GLU A 1 146 ? 18.366 3.398 -5.695 1.00 86.75 146 GLU A O 1
ATOM 1173 N N . GLU A 1 147 ? 18.032 1.211 -5.281 1.00 80.50 147 GLU A N 1
ATOM 1174 C CA . GLU A 1 147 ? 19.196 0.765 -6.041 1.00 80.50 147 GLU A CA 1
ATOM 1175 C C . GLU A 1 147 ? 19.058 1.226 -7.499 1.00 80.50 147 GLU A C 1
ATOM 1177 O O . GLU A 1 147 ? 17.962 1.277 -8.036 1.00 80.50 147 GLU A O 1
ATOM 1182 N N . ASP A 1 148 ? 20.152 1.646 -8.131 1.00 76.44 148 ASP A N 1
ATOM 1183 C CA . ASP A 1 148 ? 20.236 2.006 -9.560 1.00 76.44 148 ASP A CA 1
ATOM 1184 C C . ASP A 1 148 ? 19.224 3.027 -10.115 1.00 76.44 148 ASP A C 1
ATOM 1186 O O . ASP A 1 148 ? 19.088 3.144 -11.332 1.00 76.44 148 ASP A O 1
ATOM 1190 N N . LEU A 1 149 ? 18.548 3.807 -9.266 1.00 80.69 149 LEU A N 1
ATOM 1191 C CA . LEU A 1 149 ? 17.691 4.892 -9.747 1.00 80.69 149 LEU A CA 1
ATOM 1192 C C . LEU A 1 149 ? 18.510 6.006 -10.404 1.00 80.69 149 LEU A C 1
ATOM 1194 O O . LEU A 1 149 ? 19.528 6.472 -9.857 1.00 80.69 149 LEU A O 1
ATOM 1198 N N . GLY A 1 150 ? 18.021 6.478 -11.549 1.00 82.50 150 GLY A N 1
ATOM 1199 C CA . GLY A 1 150 ? 18.534 7.660 -12.226 1.00 82.50 150 GLY A CA 1
ATOM 1200 C C . GLY A 1 150 ? 18.357 8.920 -11.375 1.00 82.50 150 GLY A C 1
ATOM 1201 O O . GLY A 1 150 ? 17.565 8.968 -10.433 1.00 82.50 150 GLY A O 1
ATOM 1202 N N . GLN A 1 151 ? 19.098 9.983 -11.697 1.00 85.25 151 GLN A N 1
ATOM 1203 C CA . GLN A 1 151 ? 19.050 11.230 -10.922 1.00 85.25 151 GLN A CA 1
ATOM 1204 C C . GLN A 1 151 ? 17.638 11.840 -10.878 1.00 85.25 151 GLN A C 1
ATOM 1206 O O . GLN A 1 151 ? 17.188 12.274 -9.821 1.00 85.25 151 GLN A O 1
ATOM 1211 N N . GLN A 1 152 ? 16.919 11.818 -12.002 1.00 81.81 152 GLN A N 1
ATOM 1212 C CA . GLN A 1 152 ? 15.551 12.329 -12.081 1.00 81.81 152 GLN A CA 1
ATOM 1213 C C . GLN A 1 152 ? 14.566 11.501 -11.240 1.00 81.81 152 GLN A C 1
ATOM 1215 O O . GLN A 1 152 ? 13.760 12.073 -10.513 1.00 81.81 152 GLN A O 1
ATOM 1220 N N . GLU A 1 153 ? 14.655 10.170 -11.293 1.00 82.38 153 GLU A N 1
ATOM 1221 C CA . GLU A 1 153 ? 13.803 9.273 -10.498 1.00 82.38 153 GLU A CA 1
ATOM 1222 C C . GLU A 1 153 ? 14.055 9.470 -8.998 1.00 82.38 153 GLU A C 1
ATOM 1224 O O . GLU A 1 153 ? 13.112 9.542 -8.211 1.00 82.38 153 GLU A O 1
ATOM 1229 N N . LYS A 1 154 ? 15.321 9.666 -8.600 1.00 87.00 154 LYS A N 1
ATOM 1230 C CA . LYS A 1 154 ? 15.696 10.014 -7.220 1.00 87.00 154 LYS A CA 1
ATOM 1231 C C . LYS A 1 154 ? 15.087 11.337 -6.765 1.00 87.00 154 LYS A C 1
ATOM 1233 O O . LYS A 1 154 ? 14.576 11.414 -5.652 1.00 87.00 154 LYS A O 1
ATOM 1238 N N . GLU A 1 155 ? 15.122 12.380 -7.595 1.00 86.94 155 GLU A N 1
ATOM 1239 C CA . GLU A 1 155 ? 14.504 13.678 -7.276 1.00 86.94 155 GLU A CA 1
ATOM 1240 C C . GLU A 1 155 ? 12.989 13.550 -7.060 1.00 86.94 155 GLU A C 1
ATOM 1242 O O . GLU A 1 155 ? 12.441 14.089 -6.091 1.00 86.94 155 GLU A O 1
ATOM 1247 N N . GLN A 1 156 ? 12.311 12.803 -7.932 1.00 86.62 156 GLN A N 1
ATOM 1248 C CA . GLN A 1 156 ? 10.870 12.573 -7.831 1.00 86.62 156 GLN A CA 1
ATOM 1249 C C . GLN A 1 156 ? 10.515 11.733 -6.600 1.00 86.62 156 GLN A C 1
ATOM 1251 O O . GLN A 1 156 ? 9.590 12.080 -5.863 1.00 86.62 156 GLN A O 1
ATOM 1256 N N . LEU A 1 157 ? 11.275 10.671 -6.330 1.00 89.50 157 LEU A N 1
ATOM 1257 C CA . LEU A 1 157 ? 11.070 9.823 -5.162 1.00 89.50 157 LEU A CA 1
ATOM 1258 C C . LEU A 1 157 ? 11.308 10.595 -3.862 1.00 89.50 157 LEU A C 1
ATOM 1260 O O . LEU A 1 157 ? 10.511 10.493 -2.933 1.00 89.50 157 LEU A O 1
ATOM 1264 N N . ASN A 1 158 ? 12.361 11.412 -3.798 1.00 90.75 158 ASN A N 1
ATOM 1265 C CA . ASN A 1 158 ? 12.621 12.276 -2.646 1.00 90.75 158 ASN A CA 1
ATOM 1266 C C . ASN A 1 158 ? 11.486 13.279 -2.431 1.00 90.75 158 ASN A C 1
ATOM 1268 O O . ASN A 1 158 ? 11.019 13.437 -1.305 1.00 90.75 158 ASN A O 1
ATOM 1272 N N . THR A 1 159 ? 10.972 13.875 -3.510 1.00 89.75 159 THR A N 1
ATOM 1273 C CA . THR A 1 159 ? 9.787 14.740 -3.441 1.00 89.75 159 THR A CA 1
ATOM 1274 C C . THR A 1 159 ? 8.592 13.985 -2.856 1.00 89.75 159 THR A C 1
ATOM 1276 O O . THR A 1 159 ? 7.906 14.506 -1.977 1.00 89.75 159 THR A O 1
ATOM 1279 N N . PHE A 1 160 ? 8.348 12.744 -3.289 1.00 90.88 160 PHE A N 1
ATOM 1280 C CA . PHE A 1 160 ? 7.269 11.931 -2.730 1.00 90.88 160 PHE A CA 1
ATOM 1281 C C . PHE A 1 160 ? 7.492 11.592 -1.252 1.00 90.88 160 PHE A C 1
ATOM 1283 O O . PHE A 1 160 ? 6.567 11.723 -0.457 1.00 90.88 160 PHE A O 1
ATOM 1290 N N . LYS A 1 161 ? 8.709 11.207 -0.856 1.00 92.94 161 LYS A N 1
ATOM 1291 C CA . LYS A 1 161 ? 9.060 10.920 0.545 1.00 92.94 161 LYS A CA 1
ATOM 1292 C C . LYS A 1 161 ? 8.830 12.122 1.456 1.00 92.94 161 LYS A C 1
ATOM 1294 O O . LYS A 1 161 ? 8.332 11.958 2.568 1.00 92.94 161 LYS A O 1
ATOM 1299 N N . GLU A 1 162 ? 9.181 13.322 0.996 1.00 92.12 162 GLU A N 1
ATOM 1300 C CA . GLU A 1 162 ? 8.919 14.565 1.727 1.00 92.12 162 GLU A CA 1
ATOM 1301 C C . GLU A 1 162 ? 7.421 14.803 1.910 1.00 92.12 162 GLU A C 1
ATOM 1303 O O . GLU A 1 162 ? 6.978 15.106 3.020 1.00 92.12 162 GLU A O 1
ATOM 1308 N N . ILE A 1 163 ? 6.638 14.620 0.842 1.00 90.81 163 ILE A N 1
ATOM 1309 C CA . ILE A 1 163 ? 5.177 14.726 0.889 1.00 90.81 163 ILE A CA 1
ATOM 1310 C C . ILE A 1 163 ? 4.598 13.689 1.854 1.00 90.81 163 ILE A C 1
ATOM 1312 O O . ILE A 1 163 ? 3.816 14.053 2.727 1.00 90.81 163 ILE A O 1
ATOM 1316 N N . TRP A 1 164 ? 5.014 12.426 1.743 1.00 92.88 164 TRP A N 1
ATOM 1317 C CA . TRP A 1 164 ? 4.565 11.333 2.601 1.00 92.88 164 TRP A CA 1
ATOM 1318 C C . TRP A 1 164 ? 4.828 11.651 4.072 1.00 92.88 164 TRP A C 1
ATOM 1320 O O . TRP A 1 164 ? 3.900 11.715 4.865 1.00 92.88 164 TRP A O 1
ATOM 1330 N N . LYS A 1 165 ? 6.074 11.974 4.430 1.00 92.12 165 LYS A N 1
ATOM 1331 C CA . LYS A 1 165 ? 6.459 12.286 5.815 1.00 92.12 165 LYS A CA 1
ATOM 1332 C C . LYS A 1 165 ? 5.686 13.469 6.408 1.00 92.12 165 LYS A C 1
ATOM 1334 O O . LYS A 1 165 ? 5.516 13.545 7.624 1.00 92.12 165 LYS A O 1
ATOM 1339 N N . LYS A 1 166 ? 5.306 14.439 5.576 1.00 90.12 166 LYS A N 1
ATOM 1340 C CA . LYS A 1 166 ? 4.624 15.654 6.023 1.00 90.12 166 LYS A CA 1
ATOM 1341 C C . LYS A 1 166 ? 3.113 15.457 6.139 1.00 90.12 166 LYS A C 1
ATOM 1343 O O . LYS A 1 166 ? 2.518 15.921 7.110 1.00 90.12 166 LYS A O 1
ATOM 1348 N N . GLU A 1 167 ? 2.505 14.816 5.147 1.00 89.69 167 GLU A N 1
ATOM 1349 C CA . G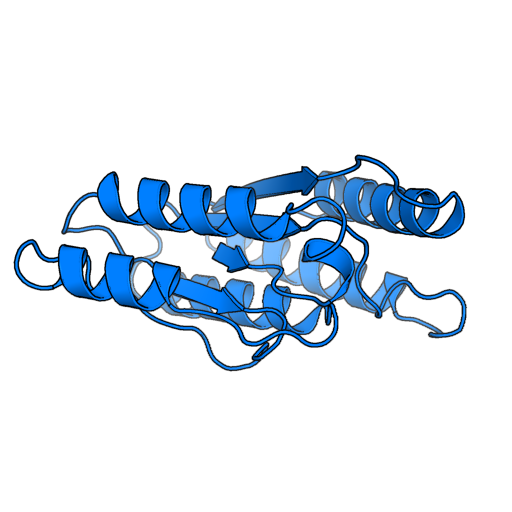LU A 1 167 ? 1.052 14.807 4.968 1.00 89.69 167 GLU A CA 1
ATOM 1350 C C . GLU A 1 167 ? 0.363 13.540 5.465 1.00 89.69 167 GLU A C 1
ATOM 1352 O O . GLU A 1 167 ? -0.860 13.563 5.593 1.00 89.69 167 GLU A O 1
ATOM 1357 N N . ILE A 1 168 ? 1.091 12.457 5.760 1.00 83.56 168 ILE A N 1
ATOM 1358 C CA . ILE A 1 168 ? 0.509 11.233 6.320 1.00 83.56 168 ILE A CA 1
ATOM 1359 C C . ILE A 1 168 ? 1.281 10.732 7.537 1.00 83.56 168 ILE A C 1
ATOM 1361 O O . ILE A 1 168 ? 2.519 10.613 7.492 1.00 83.56 168 ILE A O 1
#

pLDDT: mean 91.95, std 6.16, range [67.25, 98.0]

Radius of gyration: 15.9 Å; chains: 1; bounding box: 38×44×34 Å

InterPro domains:
  IPR036465 von Willebrand factor A-like domain superfamily [G3DSA:3.40.50.410] (1-163)
  IPR036465 von Willebrand factor A-like domain superfamily [SSF53300] (1-145)

Foldseek 3Di:
DEQEQAPVCPVPVVVVVSLVVVLVVLVPDDQPDWDWYAYQLRLQDIHTARSDPVRSVVRNVVSVPDNDHHFAACSSLVNLLVVVVVVCVVPQVDAEEREHEEAFAHPLLPPPNPCSLVVLLVSLLVSVVVNVVSVHNYHYHYHYNDPPDDPVRVVRVVSVVVSSVVRD